Protein AF-A0A0N4UQD2-F1 (afdb_monomer_lite)

Secondary structure (DSSP, 8-state):
----------------SS-GGG-SEEETT-SS-EEE--HHHHHHHIIIIIEEEETTEEEE--SGGGS-TTS-TT-B-HHHHHHHHIIIIISHHHHHHHHHHH-

Sequence (103 aa):
MRRRCESSSHTSCKNEIFDDFAYPRHCDLCQPLFMISDPSDFARHLRRIHSTKEGGSFVCRYGPNGVCQTLPLEGVSDRDYAAHIRKCHTSSDFILVFILKYA

Structure (mmCIF, N/CA/C/O backbone):
data_AF-A0A0N4UQD2-F1
#
_entry.id   AF-A0A0N4UQD2-F1
#
loop_
_atom_site.group_PDB
_atom_site.id
_atom_site.type_symbol
_atom_site.label_atom_id
_atom_site.label_alt_id
_atom_site.label_comp_id
_atom_site.label_asym_id
_atom_site.label_entity_id
_atom_site.label_seq_id
_atom_site.pdbx_PDB_ins_code
_atom_site.Cartn_x
_atom_site.Cartn_y
_atom_site.Cartn_z
_atom_site.occupancy
_atom_site.B_iso_or_equiv
_atom_site.auth_seq_id
_atom_site.auth_comp_id
_atom_site.auth_asym_id
_atom_site.auth_atom_id
_atom_site.pdbx_PDB_model_num
ATOM 1 N N . MET A 1 1 ? -33.613 21.960 -29.207 1.00 47.69 1 MET A N 1
ATOM 2 C CA . MET A 1 1 ? -33.304 20.837 -28.292 1.00 47.69 1 MET A CA 1
ATOM 3 C C . MET A 1 1 ? -32.390 19.842 -28.990 1.00 47.69 1 MET A C 1
ATOM 5 O O . MET A 1 1 ? -32.908 19.053 -29.760 1.00 47.69 1 MET A O 1
ATOM 9 N N . ARG A 1 2 ? -31.076 19.847 -28.742 1.00 46.00 2 ARG A N 1
ATOM 10 C CA . ARG A 1 2 ? -30.240 18.632 -28.807 1.00 46.00 2 ARG A CA 1
ATOM 11 C C . ARG A 1 2 ? -29.101 18.809 -27.810 1.00 46.00 2 ARG A C 1
ATOM 13 O O . ARG A 1 2 ? -28.225 19.640 -28.005 1.00 46.00 2 ARG A O 1
ATOM 20 N N . ARG A 1 3 ? -29.184 18.070 -26.703 1.00 48.25 3 ARG A N 1
ATOM 21 C CA . ARG A 1 3 ? -28.071 17.871 -25.778 1.00 48.25 3 ARG A CA 1
ATOM 22 C C . ARG A 1 3 ? -27.076 16.961 -26.498 1.00 48.25 3 ARG A C 1
ATOM 24 O O . ARG A 1 3 ? -27.483 15.897 -26.960 1.00 48.25 3 ARG A O 1
ATOM 31 N N . ARG A 1 4 ? -25.802 17.334 -26.568 1.00 57.50 4 ARG A N 1
ATOM 32 C CA . ARG A 1 4 ? -24.725 16.356 -26.727 1.00 57.50 4 ARG A CA 1
ATOM 33 C C . ARG A 1 4 ? -23.879 16.431 -25.473 1.00 57.50 4 ARG A C 1
ATOM 35 O O . ARG A 1 4 ? -23.142 17.380 -25.249 1.00 57.50 4 ARG A O 1
ATOM 42 N N . CYS A 1 5 ? -24.129 15.458 -24.613 1.00 41.81 5 CYS A N 1
ATOM 43 C CA . CYS A 1 5 ? -23.262 15.103 -23.515 1.00 41.81 5 CYS A CA 1
ATOM 44 C C . CYS A 1 5 ? -22.206 14.189 -24.139 1.00 41.81 5 CYS A C 1
ATOM 46 O O . CYS A 1 5 ? -22.521 13.055 -24.478 1.00 41.81 5 CYS A O 1
ATOM 48 N N . GLU A 1 6 ? -21.004 14.699 -24.377 1.00 52.75 6 GLU A N 1
ATOM 49 C CA . GLU A 1 6 ? -19.820 13.850 -24.480 1.00 52.75 6 GLU A CA 1
ATOM 50 C C . GLU A 1 6 ? -18.877 14.337 -23.400 1.00 52.75 6 GLU A C 1
ATOM 52 O O . GLU A 1 6 ? -18.141 15.312 -23.526 1.00 52.75 6 GLU A O 1
ATOM 57 N N . SER A 1 7 ? -19.073 13.698 -22.255 1.00 50.84 7 SER A N 1
ATOM 58 C CA . SER A 1 7 ? -18.231 13.760 -21.089 1.00 50.84 7 SER A CA 1
ATOM 59 C C . SER A 1 7 ? -16.776 13.626 -21.511 1.00 50.84 7 SER A C 1
ATOM 61 O O . SER A 1 7 ? -16.366 12.619 -22.085 1.00 50.84 7 SER A O 1
ATOM 63 N N . SER A 1 8 ? -15.997 14.644 -21.171 1.00 46.94 8 SER A N 1
ATOM 64 C CA . SER A 1 8 ? -14.557 14.557 -21.037 1.00 46.94 8 SER A CA 1
ATOM 65 C C . SER A 1 8 ? -14.185 13.275 -20.298 1.00 46.94 8 SER A C 1
ATOM 67 O O . SER A 1 8 ? -14.472 13.109 -19.114 1.00 46.94 8 SER A O 1
ATOM 69 N N . SER A 1 9 ? -13.523 12.365 -20.991 1.00 52.19 9 SER A N 1
ATOM 70 C CA . SER A 1 9 ? -12.659 11.362 -20.379 1.00 52.19 9 SER A CA 1
ATOM 71 C C . SER A 1 9 ? -11.496 11.137 -21.329 1.00 52.19 9 SER A C 1
ATOM 73 O O . SER A 1 9 ? -11.353 10.114 -21.988 1.00 52.19 9 SER A O 1
ATOM 75 N N . HIS A 1 10 ? -10.657 12.172 -21.394 1.00 47.12 10 HIS A N 1
ATOM 76 C CA . HIS A 1 10 ? -9.217 11.998 -21.509 1.00 47.12 10 HIS A CA 1
ATOM 77 C C . HIS A 1 10 ? -8.751 11.077 -20.364 1.00 47.12 10 HIS A C 1
ATOM 79 O O . HIS A 1 10 ? -8.294 11.531 -19.321 1.00 47.12 10 HIS A O 1
ATOM 85 N N . THR A 1 11 ? -8.906 9.776 -20.544 1.00 43.50 11 THR A N 1
ATOM 86 C CA . THR A 1 11 ? -8.256 8.735 -19.746 1.00 43.50 11 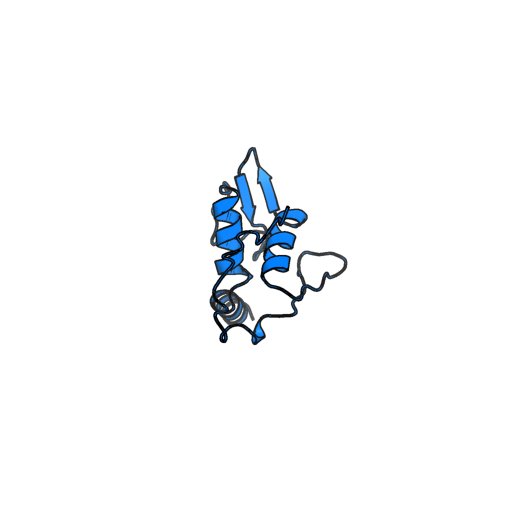THR A CA 1
ATOM 87 C C . THR A 1 11 ? -7.808 7.701 -20.759 1.00 43.50 11 THR A C 1
ATOM 89 O O . THR A 1 11 ? -8.537 6.800 -21.145 1.00 43.50 11 THR A O 1
ATOM 92 N N . SER A 1 12 ? -6.731 8.022 -21.459 1.00 50.09 12 SER A N 1
ATOM 93 C CA . SER A 1 12 ? -5.360 7.688 -21.071 1.00 50.09 12 SER A CA 1
ATOM 94 C C . SER A 1 12 ? -4.939 6.607 -22.043 1.00 50.09 12 SER A C 1
ATOM 96 O O . SER A 1 12 ? -5.429 5.484 -21.972 1.00 50.09 12 SER A O 1
ATOM 98 N N . CYS A 1 13 ? -4.110 7.025 -22.999 1.00 39.47 13 CYS A N 1
ATOM 99 C CA . CYS A 1 13 ? -3.100 6.213 -23.661 1.00 39.47 13 CYS A CA 1
ATOM 100 C C . CYS A 1 13 ? -3.063 4.776 -23.134 1.00 39.47 13 CYS A C 1
ATOM 102 O O . CYS A 1 13 ? -2.546 4.496 -22.051 1.00 39.47 13 CYS A O 1
ATOM 104 N N . LYS A 1 14 ? -3.640 3.878 -23.934 1.00 45.12 14 LYS A N 1
ATOM 105 C CA . LYS A 1 14 ? -3.294 2.467 -23.923 1.00 45.12 14 LYS A CA 1
ATOM 106 C C . LYS A 1 14 ? -1.808 2.407 -24.271 1.00 45.12 14 LYS A C 1
ATOM 108 O O . LYS A 1 14 ? -1.448 2.417 -25.441 1.00 45.12 14 LYS A O 1
ATOM 113 N N . ASN A 1 15 ? -0.945 2.442 -23.261 1.00 43.81 15 ASN A N 1
ATOM 114 C CA . ASN A 1 15 ? 0.372 1.851 -23.411 1.00 43.81 15 ASN A CA 1
ATOM 115 C C . ASN A 1 15 ? 0.118 0.350 -23.477 1.00 43.81 15 ASN A C 1
ATOM 117 O O . ASN A 1 15 ? -0.066 -0.321 -22.465 1.00 43.81 15 ASN A O 1
ATOM 121 N N . GLU A 1 16 ? -0.031 -0.119 -24.706 1.00 43.31 16 GLU A N 1
ATOM 122 C CA . GLU A 1 16 ? -0.015 -1.523 -25.048 1.00 43.31 16 GLU A CA 1
ATOM 123 C C . GLU A 1 16 ? 1.422 -2.028 -24.822 1.00 43.31 16 GLU A C 1
ATOM 125 O O . GLU A 1 16 ? 2.376 -1.423 -25.309 1.00 43.31 16 GLU A O 1
ATOM 130 N N . ILE A 1 17 ? 1.529 -3.167 -24.125 1.00 50.09 17 ILE A N 1
ATOM 131 C CA . ILE A 1 17 ? 2.702 -4.053 -23.999 1.00 50.09 17 ILE A CA 1
ATOM 132 C C . ILE A 1 17 ? 3.713 -3.670 -22.888 1.00 50.09 17 ILE A C 1
ATOM 134 O O . ILE A 1 17 ? 4.103 -2.518 -22.751 1.00 50.09 17 ILE A O 1
ATOM 138 N N . PHE A 1 18 ? 4.138 -4.694 -22.122 1.00 48.09 18 PHE A N 1
ATOM 139 C CA . PHE A 1 18 ? 5.101 -4.736 -20.994 1.00 48.09 18 PHE A CA 1
ATOM 140 C C . PHE A 1 18 ? 4.567 -4.628 -19.543 1.00 48.09 18 PHE A C 1
ATOM 142 O O . PHE A 1 18 ? 5.069 -3.803 -18.794 1.00 48.09 18 PHE A O 1
ATOM 149 N N . ASP A 1 19 ? 3.630 -5.487 -19.100 1.00 53.03 19 ASP A N 1
ATOM 150 C CA . ASP A 1 19 ? 3.588 -5.967 -17.683 1.00 53.03 19 ASP A CA 1
ATOM 151 C C . ASP A 1 19 ? 2.691 -7.224 -17.460 1.00 53.03 19 ASP A C 1
ATOM 153 O O . ASP A 1 19 ? 2.188 -7.462 -16.368 1.00 53.03 19 ASP A O 1
ATOM 157 N N . ASP A 1 20 ? 2.430 -8.043 -18.490 1.00 55.28 20 ASP A N 1
ATOM 158 C CA . ASP A 1 20 ? 1.383 -9.092 -18.441 1.00 55.28 20 ASP A CA 1
ATOM 159 C C . ASP A 1 20 ? 1.679 -10.258 -17.470 1.00 55.28 20 ASP A C 1
ATOM 161 O O . ASP A 1 20 ? 0.769 -10.853 -16.904 1.00 55.28 20 ASP A O 1
ATOM 165 N N . PHE A 1 21 ? 2.947 -10.549 -17.168 1.00 60.94 21 PHE A N 1
ATOM 166 C CA . PHE A 1 21 ? 3.301 -11.673 -16.284 1.00 60.94 21 PHE A CA 1
ATOM 167 C C . PHE A 1 21 ? 3.086 -11.388 -14.792 1.00 60.94 21 PHE A C 1
ATOM 169 O O . PHE A 1 21 ? 3.362 -12.245 -13.940 1.00 60.94 21 PHE A O 1
ATOM 176 N N . ALA A 1 22 ? 2.630 -10.182 -14.444 1.00 73.44 22 ALA A N 1
ATOM 177 C CA . ALA A 1 22 ? 2.418 -9.829 -13.059 1.00 73.44 22 ALA A CA 1
ATOM 178 C C . ALA A 1 22 ? 1.054 -10.220 -12.505 1.00 73.44 22 ALA A C 1
ATOM 180 O O . ALA A 1 22 ? 0.941 -10.240 -11.298 1.00 73.44 22 ALA A O 1
ATOM 181 N N . TYR A 1 23 ? 0.024 -10.525 -13.289 1.00 78.69 23 TYR A N 1
ATOM 182 C CA . TYR A 1 23 ? -1.317 -10.749 -12.735 1.00 78.69 23 TYR A CA 1
ATOM 183 C C . TYR A 1 23 ? -2.001 -11.954 -13.390 1.00 78.69 23 TYR A C 1
ATOM 185 O O . TYR A 1 23 ? -1.693 -12.274 -14.534 1.00 78.69 23 TYR A O 1
ATOM 193 N N . PRO A 1 24 ? -2.914 -12.654 -12.689 1.00 84.88 24 PRO A N 1
ATOM 194 C CA . PRO A 1 24 ? -3.418 -12.385 -11.337 1.00 84.88 24 PRO A CA 1
ATOM 195 C C . PRO A 1 24 ? -2.426 -12.742 -10.210 1.00 84.88 24 PRO A C 1
ATOM 197 O O . PRO A 1 24 ? -1.591 -13.634 -10.349 1.00 84.88 24 PRO A O 1
ATOM 200 N N . ARG A 1 25 ? -2.532 -12.051 -9.067 1.00 84.25 25 ARG A N 1
ATOM 201 C CA . ARG A 1 25 ? -1.754 -12.298 -7.831 1.00 84.25 25 ARG A CA 1
ATOM 202 C C . ARG A 1 25 ? -2.687 -12.440 -6.640 1.00 84.25 25 ARG A C 1
ATOM 204 O O . ARG A 1 25 ? -3.784 -11.894 -6.656 1.00 84.25 25 ARG A O 1
ATOM 211 N N . HIS A 1 26 ? -2.240 -13.090 -5.574 1.00 84.75 26 HIS A N 1
ATOM 212 C CA . HIS A 1 26 ? -2.916 -13.028 -4.278 1.00 84.75 26 HIS A CA 1
ATOM 213 C C . HIS A 1 26 ? -2.207 -12.042 -3.345 1.00 84.75 26 HIS A C 1
ATOM 215 O O . HIS A 1 26 ? -1.020 -11.778 -3.503 1.00 84.75 26 HIS A O 1
ATOM 221 N N . CYS A 1 27 ? -2.936 -11.479 -2.381 1.00 87.38 27 CYS A N 1
ATOM 222 C CA . CYS A 1 27 ? -2.314 -10.744 -1.283 1.00 87.38 27 CYS A CA 1
ATOM 223 C C . CY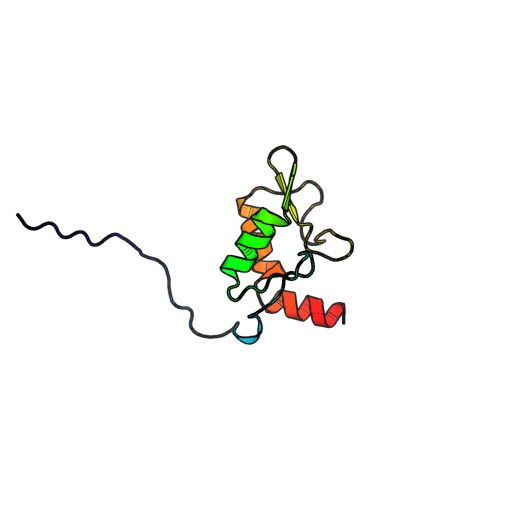S A 1 27 ? -1.868 -11.716 -0.183 1.00 87.38 27 CYS A C 1
ATOM 225 O O . CYS A 1 27 ? -2.705 -12.373 0.435 1.00 87.38 27 CYS A O 1
ATOM 227 N N . ASP A 1 28 ? -0.566 -11.753 0.099 1.00 84.75 28 ASP A N 1
ATOM 228 C CA . ASP A 1 28 ? 0.043 -12.639 1.107 1.00 84.75 28 ASP A CA 1
ATOM 229 C C . ASP A 1 28 ? -0.343 -12.280 2.552 1.00 84.75 28 ASP A C 1
ATOM 231 O O . ASP A 1 28 ? -0.209 -13.092 3.464 1.00 84.75 28 ASP A O 1
ATOM 235 N N . LEU A 1 29 ? -0.819 -11.050 2.773 1.00 86.81 29 LEU A N 1
ATOM 236 C CA . LEU A 1 29 ? -1.247 -10.563 4.086 1.00 86.81 29 LEU A CA 1
ATOM 237 C C . LEU A 1 29 ? -2.734 -10.830 4.371 1.00 86.81 29 LEU A C 1
ATOM 239 O O . LEU A 1 29 ? -3.174 -10.668 5.511 1.00 86.81 29 LEU A O 1
ATOM 243 N N . CYS A 1 30 ? -3.523 -11.203 3.360 1.00 88.56 30 CYS A N 1
ATOM 244 C CA . CYS A 1 30 ? -4.953 -11.448 3.516 1.00 88.56 30 CYS A CA 1
ATOM 245 C C . CYS A 1 30 ? -5.249 -12.867 4.000 1.00 88.56 30 CYS A C 1
ATOM 247 O O . CYS A 1 30 ? -4.725 -13.847 3.474 1.00 88.56 30 CYS A O 1
ATOM 249 N N . GLN A 1 31 ? -6.166 -12.972 4.962 1.00 87.81 31 GLN A N 1
ATOM 250 C CA . GLN A 1 31 ? -6.717 -14.236 5.444 1.00 87.81 31 GLN A CA 1
ATOM 251 C C . GLN A 1 31 ? -8.252 -14.115 5.474 1.00 87.81 31 GLN A C 1
ATOM 253 O O . GLN A 1 31 ? -8.771 -13.355 6.295 1.00 87.81 31 GLN A O 1
ATOM 258 N N . PRO A 1 32 ? -8.997 -14.817 4.596 1.00 87.19 32 PRO A N 1
ATOM 259 C CA . PRO A 1 32 ? -8.537 -15.760 3.566 1.00 87.19 32 PRO A CA 1
ATOM 260 C C . PRO A 1 32 ? -7.786 -15.086 2.402 1.00 87.19 32 PRO A C 1
ATOM 262 O O . PRO A 1 32 ? -7.905 -13.879 2.195 1.00 87.19 32 PRO A O 1
ATOM 265 N N . LEU A 1 33 ? -7.033 -15.884 1.632 1.00 85.75 33 LEU A N 1
ATOM 266 C CA . LEU A 1 33 ? -6.288 -15.419 0.456 1.00 85.75 33 LEU A CA 1
ATOM 267 C C . LEU A 1 33 ? -7.219 -14.705 -0.532 1.00 85.75 33 LEU A C 1
ATOM 269 O O . LEU A 1 33 ? -8.209 -15.274 -0.994 1.00 85.75 33 LEU A O 1
ATOM 273 N N . PHE A 1 34 ? -6.878 -13.464 -0.874 1.00 88.25 34 PHE A N 1
ATOM 274 C CA . PHE A 1 34 ? -7.655 -12.632 -1.789 1.00 88.25 34 PHE A CA 1
ATOM 275 C C . PHE A 1 34 ? -6.919 -12.498 -3.125 1.00 88.25 34 PHE A C 1
ATOM 277 O O . PHE A 1 34 ? -5.812 -11.958 -3.164 1.00 88.25 34 PHE A O 1
ATOM 284 N N . MET A 1 35 ? -7.517 -13.017 -4.205 1.00 88.19 35 MET A N 1
ATOM 285 C CA . MET A 1 35 ? -6.958 -12.954 -5.560 1.00 88.19 35 MET A CA 1
ATOM 286 C C . MET A 1 35 ? -7.374 -11.675 -6.276 1.00 88.19 35 MET A C 1
ATOM 288 O O . MET A 1 35 ? -8.545 -11.304 -6.300 1.00 88.19 35 MET A O 1
ATOM 292 N N . ILE A 1 36 ? -6.394 -11.029 -6.891 1.00 89.25 36 ILE A N 1
ATOM 293 C CA . ILE A 1 36 ? -6.495 -9.722 -7.516 1.00 89.25 36 ILE A CA 1
ATOM 294 C C . ILE A 1 36 ? -5.994 -9.848 -8.952 1.00 89.25 36 ILE A C 1
ATOM 296 O O . ILE A 1 36 ? -4.889 -10.335 -9.193 1.00 89.25 36 ILE A O 1
ATOM 300 N N . SER A 1 37 ? -6.818 -9.412 -9.904 1.00 86.12 37 SER A N 1
ATOM 301 C CA . SER A 1 37 ? -6.535 -9.538 -11.343 1.00 86.12 37 SER A CA 1
ATOM 302 C C . SER A 1 37 ? -5.888 -8.292 -11.941 1.00 86.12 37 SER A C 1
ATOM 304 O O . SER A 1 37 ? -5.289 -8.372 -13.004 1.00 86.12 37 SER A O 1
ATOM 306 N N . ASP A 1 38 ? -5.978 -7.154 -11.249 1.00 85.06 38 ASP A N 1
ATOM 307 C CA . ASP A 1 38 ? -5.522 -5.868 -11.762 1.00 85.06 38 ASP A CA 1
ATOM 308 C C . ASP A 1 38 ? -4.520 -5.204 -10.811 1.00 85.06 38 ASP A C 1
ATOM 310 O O . ASP A 1 38 ? -4.781 -5.111 -9.604 1.00 85.06 38 ASP A O 1
ATOM 314 N N . PRO A 1 39 ? -3.445 -4.586 -11.332 1.00 83.88 39 PRO A N 1
ATOM 315 C CA . PRO A 1 39 ? -2.527 -3.792 -10.516 1.00 83.88 39 PRO A CA 1
ATOM 316 C C . PRO A 1 39 ? -3.220 -2.628 -9.808 1.00 83.88 39 PRO A C 1
ATOM 318 O O . PRO A 1 39 ? -2.910 -2.295 -8.663 1.00 83.88 39 PRO A O 1
ATOM 321 N N . SER A 1 40 ? -4.214 -2.021 -10.459 1.00 85.81 40 SER A N 1
ATOM 322 C CA . SER A 1 40 ? -4.979 -0.926 -9.859 1.00 85.81 40 SER A CA 1
ATOM 323 C C . SER A 1 40 ? -5.837 -1.392 -8.682 1.00 85.81 40 SER A C 1
ATOM 325 O O . SER A 1 40 ? -5.970 -0.665 -7.693 1.00 85.81 40 SER A O 1
ATOM 327 N N . ASP A 1 41 ? -6.402 -2.599 -8.765 1.00 89.56 41 ASP A N 1
ATOM 328 C CA . ASP A 1 41 ? -7.137 -3.185 -7.648 1.00 89.56 41 ASP A CA 1
ATOM 329 C C . ASP A 1 41 ? -6.184 -3.568 -6.513 1.00 89.56 41 ASP A C 1
ATOM 331 O O . ASP A 1 41 ? -6.475 -3.271 -5.358 1.00 89.56 41 ASP A O 1
ATOM 335 N N . PHE A 1 42 ? -4.989 -4.069 -6.839 1.00 88.19 42 PHE A N 1
ATOM 336 C CA . PHE A 1 42 ? -3.961 -4.390 -5.849 1.00 88.19 42 PHE A CA 1
ATOM 337 C C . PHE A 1 42 ? -3.529 -3.163 -5.051 1.00 88.19 42 PHE A C 1
ATOM 339 O O . PHE A 1 42 ? -3.500 -3.181 -3.818 1.00 88.19 42 PHE A O 1
ATOM 346 N N . ALA A 1 43 ? -3.291 -2.048 -5.743 1.00 88.31 43 ALA A N 1
ATOM 347 C CA . ALA A 1 43 ? -2.956 -0.795 -5.088 1.00 88.31 43 ALA A CA 1
ATOM 348 C C . ALA A 1 43 ? -4.071 -0.294 -4.160 1.00 88.31 43 ALA A C 1
ATOM 350 O O . ALA A 1 43 ? -3.812 0.163 -3.043 1.00 88.31 43 ALA A O 1
ATOM 351 N N . ARG A 1 44 ? -5.326 -0.394 -4.609 1.00 90.06 44 ARG A N 1
ATOM 352 C CA . ARG A 1 44 ? -6.501 -0.030 -3.810 1.00 90.06 44 ARG A CA 1
ATOM 353 C C . ARG A 1 44 ? -6.679 -0.953 -2.607 1.00 90.06 44 ARG A C 1
ATOM 355 O O . ARG A 1 44 ? -7.042 -0.472 -1.53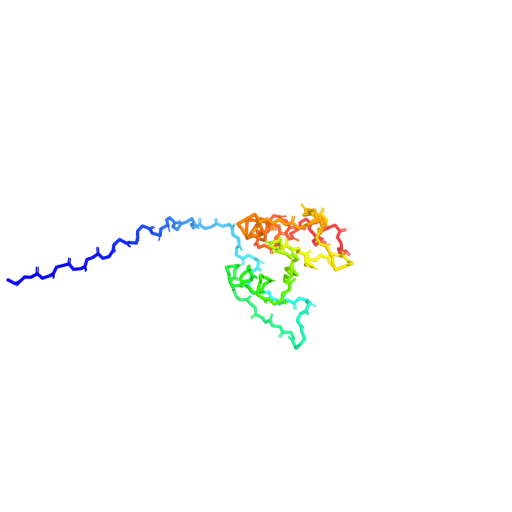5 1.00 90.06 44 ARG A O 1
ATOM 362 N N . HIS A 1 45 ? -6.435 -2.242 -2.787 1.00 92.12 45 HIS A N 1
ATOM 363 C CA . HIS A 1 45 ? -6.542 -3.261 -1.759 1.00 92.12 45 HIS A CA 1
ATOM 364 C C . HIS A 1 45 ? -5.536 -3.008 -0.634 1.00 92.12 45 HIS A C 1
ATOM 366 O O . HIS A 1 45 ? -5.949 -2.804 0.507 1.00 92.12 45 HIS A O 1
ATOM 372 N N . LEU A 1 46 ? -4.241 -2.896 -0.955 1.00 90.50 46 LEU A N 1
ATOM 373 C CA . LEU A 1 46 ? -3.209 -2.602 0.044 1.00 90.50 46 LEU A CA 1
ATOM 374 C C . LEU A 1 46 ? -3.510 -1.304 0.796 1.00 90.50 46 LEU A C 1
ATOM 376 O O . LEU A 1 46 ? -3.438 -1.272 2.020 1.00 90.50 46 LEU A O 1
ATOM 380 N N . ARG A 1 47 ? -3.954 -0.265 0.081 1.00 89.62 47 ARG A N 1
ATOM 381 C CA . ARG A 1 47 ? -4.343 1.017 0.681 1.00 89.62 47 ARG A CA 1
ATOM 382 C C . ARG A 1 47 ? -5.534 0.929 1.633 1.00 89.62 47 ARG A C 1
ATOM 384 O O . ARG A 1 47 ? -5.619 1.723 2.556 1.00 89.62 47 ARG A O 1
ATOM 391 N N . ARG A 1 48 ? -6.507 0.052 1.390 1.00 90.19 48 ARG A N 1
ATOM 392 C CA . ARG A 1 48 ? -7.716 -0.024 2.231 1.00 90.19 48 ARG A CA 1
ATOM 393 C C . ARG A 1 48 ? -7.595 -1.038 3.357 1.00 90.19 48 ARG A C 1
ATOM 395 O O . ARG A 1 48 ? -8.208 -0.835 4.396 1.00 90.19 48 ARG A O 1
ATOM 402 N N . ILE A 1 49 ? -6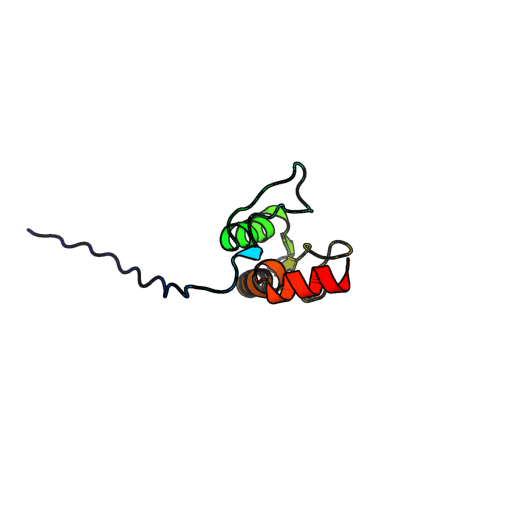.844 -2.111 3.131 1.00 91.69 49 ILE A N 1
ATOM 403 C CA . ILE A 1 49 ? -6.811 -3.280 4.012 1.00 91.69 49 ILE A CA 1
ATOM 404 C C . ILE A 1 49 ? -5.502 -3.351 4.803 1.00 91.69 49 ILE A C 1
ATOM 406 O O . ILE A 1 49 ? -5.526 -3.649 5.992 1.00 91.69 49 ILE A O 1
ATOM 410 N N . HIS A 1 50 ? -4.365 -3.037 4.173 1.00 90.88 50 HIS A N 1
ATOM 411 C CA . HIS A 1 50 ? -3.027 -3.249 4.746 1.00 90.88 50 HIS A CA 1
ATOM 412 C C . HIS A 1 50 ? -2.224 -1.964 4.981 1.00 90.88 50 HIS A C 1
ATOM 414 O O . HIS A 1 50 ? -1.051 -2.019 5.353 1.00 90.88 50 HIS A O 1
ATOM 420 N N . SER A 1 51 ? -2.831 -0.794 4.791 1.00 88.69 51 SER A N 1
ATOM 421 C CA . SER A 1 51 ? -2.215 0.469 5.181 1.00 88.69 51 SER A CA 1
ATOM 422 C C . SER A 1 51 ? -2.507 0.759 6.647 1.00 88.69 51 SER A C 1
ATOM 424 O O . SER A 1 51 ? -3.651 0.629 7.087 1.00 88.69 51 SER A O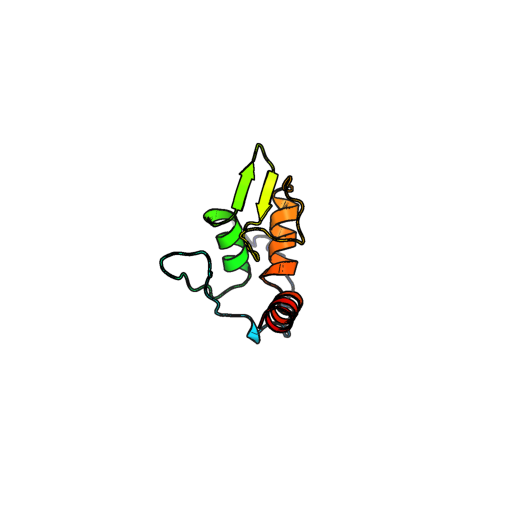 1
ATOM 426 N N . THR A 1 52 ? -1.502 1.215 7.384 1.00 90.00 52 THR A N 1
ATOM 427 C CA . THR A 1 52 ? -1.708 1.800 8.713 1.00 90.00 52 THR A CA 1
ATOM 428 C C . THR A 1 52 ? -1.743 3.315 8.567 1.00 90.00 52 THR A C 1
ATOM 430 O O . THR A 1 52 ? -0.837 3.887 7.959 1.00 90.00 52 THR A O 1
ATOM 433 N N . LYS A 1 53 ? -2.792 3.962 9.087 1.00 89.44 53 LYS A N 1
ATOM 434 C CA . LYS A 1 53 ? -2.927 5.420 9.066 1.00 89.44 53 LYS A CA 1
ATOM 435 C C . LYS A 1 53 ? -2.619 5.994 10.447 1.00 89.44 53 LYS A C 1
ATOM 437 O O . LYS A 1 53 ? -3.425 5.836 11.356 1.00 89.44 53 LYS A O 1
ATOM 442 N N . GLU A 1 54 ? -1.525 6.739 10.556 1.00 88.25 54 GLU A N 1
ATOM 443 C CA . GLU A 1 54 ? -1.071 7.382 11.794 1.00 88.25 54 GLU A CA 1
ATOM 444 C C . GLU A 1 54 ? -1.221 8.906 11.665 1.00 88.25 54 GLU A C 1
ATOM 446 O O . GLU A 1 54 ? -0.480 9.544 10.917 1.00 88.25 54 GLU A O 1
ATOM 451 N N . GLY A 1 55 ? -2.231 9.498 12.320 1.00 86.25 55 GLY A N 1
ATOM 452 C CA . GLY A 1 55 ? -2.516 10.951 12.346 1.00 86.25 55 GLY A CA 1
ATOM 453 C C . GLY A 1 55 ? -2.951 11.598 11.013 1.00 86.25 55 GLY A C 1
ATOM 454 O O . GLY A 1 55 ? -3.766 12.515 10.995 1.00 86.25 55 GLY A O 1
ATOM 455 N N . GLY A 1 56 ? -2.467 11.084 9.884 1.00 86.44 56 GLY A N 1
ATOM 456 C CA . GLY A 1 56 ? -2.622 11.620 8.530 1.00 86.44 56 GLY A CA 1
ATOM 457 C C . GLY A 1 56 ? -1.676 10.960 7.519 1.00 86.44 56 GLY A C 1
ATOM 458 O O . GLY A 1 56 ? -1.954 10.994 6.320 1.00 86.44 56 GLY A O 1
ATOM 459 N N . SER A 1 57 ? -0.619 10.311 8.005 1.00 90.81 57 SER A N 1
ATOM 460 C CA . SER A 1 57 ? 0.356 9.576 7.207 1.00 90.81 57 SER A CA 1
ATOM 461 C C . SER A 1 57 ? -0.062 8.121 7.011 1.00 90.81 57 SER A C 1
ATOM 463 O O . SER A 1 57 ? -0.653 7.505 7.896 1.00 90.81 57 SER A O 1
ATOM 465 N N . PHE A 1 58 ? 0.266 7.563 5.851 1.00 91.31 58 PHE A N 1
ATOM 466 C CA . PHE A 1 58 ? 0.067 6.163 5.501 1.00 91.31 58 PHE A CA 1
ATOM 467 C C . PHE A 1 58 ? 1.400 5.421 5.539 1.00 91.31 58 PHE A C 1
ATOM 469 O O . PHE A 1 58 ? 2.366 5.819 4.886 1.00 91.31 58 PHE A O 1
ATOM 476 N N . VAL A 1 59 ? 1.429 4.314 6.274 1.00 90.62 59 VAL A N 1
ATOM 477 C CA . VAL A 1 59 ? 2.583 3.420 6.392 1.00 90.62 59 VAL A CA 1
ATOM 478 C C . VAL A 1 59 ? 2.313 2.150 5.592 1.00 90.62 59 VAL A C 1
ATOM 480 O O . VAL A 1 59 ? 1.244 1.539 5.702 1.00 90.62 59 VAL A O 1
ATOM 483 N N . CYS A 1 60 ? 3.286 1.737 4.778 1.00 90.50 60 CYS A N 1
ATOM 484 C CA . CYS A 1 60 ? 3.203 0.492 4.023 1.00 90.50 60 CYS A CA 1
ATOM 485 C C . CYS A 1 60 ? 3.711 -0.678 4.862 1.00 90.50 60 CYS A C 1
ATOM 487 O O . CYS A 1 60 ? 4.906 -0.802 5.131 1.00 90.50 60 CYS A O 1
ATOM 489 N N . ARG A 1 61 ? 2.782 -1.554 5.253 1.00 86.94 61 ARG A N 1
ATOM 490 C CA . ARG A 1 61 ? 3.071 -2.826 5.927 1.00 86.94 61 ARG A CA 1
ATOM 491 C C . ARG A 1 61 ? 3.345 -3.972 4.951 1.00 86.94 61 ARG A C 1
ATOM 493 O O . ARG A 1 61 ? 3.684 -5.070 5.378 1.00 86.94 61 ARG A O 1
ATOM 500 N N . TYR A 1 62 ? 3.190 -3.722 3.651 1.00 86.75 62 TYR A N 1
ATOM 501 C CA . TYR A 1 62 ? 3.415 -4.717 2.614 1.00 86.75 62 TYR A CA 1
ATOM 502 C C . TYR A 1 62 ? 4.917 -4.818 2.325 1.00 86.75 62 TYR A C 1
ATOM 504 O O . TYR A 1 62 ? 5.481 -4.053 1.548 1.00 86.75 62 TYR A O 1
ATOM 512 N N . GLY A 1 63 ? 5.584 -5.717 3.044 1.00 82.62 63 GLY A N 1
ATOM 513 C CA . GLY A 1 63 ? 7.020 -5.940 2.944 1.00 82.62 63 GLY A CA 1
ATOM 514 C C . GLY A 1 63 ? 7.523 -6.976 3.955 1.00 82.62 63 GLY A C 1
ATOM 515 O O . GLY A 1 63 ? 6.764 -7.429 4.818 1.00 82.62 63 GLY A O 1
ATOM 516 N N . PRO A 1 64 ? 8.805 -7.360 3.866 1.00 76.81 64 PRO A N 1
ATOM 517 C CA . PRO A 1 64 ? 9.429 -8.310 4.774 1.00 76.81 64 PRO A CA 1
ATOM 518 C C . PRO A 1 64 ? 9.408 -7.747 6.195 1.00 76.81 64 PRO A C 1
ATOM 520 O O . PRO A 1 64 ? 9.616 -6.554 6.406 1.00 76.81 64 PRO A O 1
ATOM 523 N N . ASN A 1 65 ? 9.151 -8.602 7.185 1.00 83.75 65 ASN A N 1
ATOM 524 C CA . ASN A 1 65 ? 8.969 -8.202 8.589 1.00 83.75 65 ASN A CA 1
ATOM 525 C C . ASN A 1 65 ? 7.780 -7.244 8.828 1.00 83.75 65 ASN A C 1
ATOM 527 O O . ASN A 1 65 ? 7.739 -6.542 9.837 1.00 83.75 65 ASN A O 1
ATOM 531 N N . GLY A 1 66 ? 6.808 -7.199 7.908 1.00 83.38 66 GLY A N 1
ATOM 532 C CA . GLY A 1 66 ? 5.608 -6.372 8.044 1.00 83.38 66 GLY A CA 1
ATOM 533 C C . GLY A 1 66 ? 5.862 -4.880 7.834 1.00 83.38 66 GLY A C 1
ATOM 534 O O . GLY A 1 66 ? 5.110 -4.050 8.350 1.00 83.38 66 GLY A O 1
ATOM 535 N N . VAL A 1 67 ? 6.930 -4.512 7.119 1.00 84.19 67 VAL A N 1
ATOM 536 C CA . VAL A 1 67 ? 7.185 -3.124 6.733 1.00 84.19 67 VAL A CA 1
ATOM 537 C C . VAL A 1 67 ? 7.924 -3.025 5.407 1.00 84.19 67 VAL A C 1
ATOM 539 O O . VAL A 1 67 ? 8.864 -3.767 5.129 1.00 84.19 67 VAL A O 1
ATOM 542 N N . CYS A 1 68 ? 7.494 -2.093 4.563 1.00 86.62 68 CYS A N 1
ATOM 543 C CA . CYS A 1 68 ? 8.174 -1.830 3.309 1.00 86.62 68 CYS A CA 1
ATOM 544 C C . CYS A 1 68 ? 9.408 -0.950 3.543 1.00 86.62 68 CYS A C 1
ATOM 546 O O . CYS A 1 68 ? 9.282 0.206 3.935 1.00 86.62 68 CYS A O 1
ATOM 548 N N . GLN A 1 69 ? 10.600 -1.478 3.258 1.00 83.38 69 GLN A N 1
ATOM 549 C CA . GLN A 1 69 ? 11.876 -0.780 3.473 1.00 83.38 69 GLN A CA 1
ATOM 550 C C . GLN A 1 69 ? 12.104 0.413 2.528 1.00 83.38 69 GLN A C 1
ATOM 552 O O . GLN A 1 69 ? 13.023 1.198 2.743 1.00 83.38 69 GLN A O 1
ATOM 557 N N . THR A 1 70 ? 11.303 0.556 1.468 1.00 83.06 70 THR A N 1
ATOM 558 C CA . THR A 1 70 ? 11.420 1.683 0.529 1.00 83.06 70 THR A CA 1
ATOM 559 C C . THR A 1 70 ? 10.656 2.925 0.981 1.00 83.06 70 THR A C 1
ATOM 561 O O . THR A 1 70 ? 10.831 3.987 0.391 1.00 83.06 70 THR A O 1
ATOM 564 N N . LEU A 1 71 ? 9.762 2.793 1.965 1.00 82.19 71 LEU A N 1
ATOM 565 C CA . LEU A 1 71 ? 9.031 3.910 2.558 1.00 82.19 71 LEU A CA 1
ATOM 566 C C . LEU A 1 71 ? 9.529 4.164 3.987 1.00 82.19 71 LEU A C 1
ATOM 568 O O . LEU A 1 71 ? 9.866 3.214 4.694 1.00 82.19 71 LEU A O 1
ATOM 572 N N . PRO A 1 72 ? 9.547 5.427 4.444 1.00 82.19 72 PRO A N 1
ATOM 573 C CA . PRO A 1 72 ? 9.894 5.747 5.821 1.00 82.19 72 PRO A CA 1
ATOM 574 C C . PRO A 1 72 ? 8.860 5.184 6.806 1.00 82.19 72 PRO A C 1
ATOM 576 O O . PRO A 1 72 ? 7.659 5.147 6.523 1.00 82.19 72 PRO A O 1
ATOM 579 N N . LEU A 1 73 ? 9.333 4.802 7.998 1.00 81.00 73 LEU A N 1
ATOM 580 C CA . LEU A 1 73 ? 8.490 4.307 9.097 1.00 81.00 73 LEU A CA 1
ATOM 581 C C . LEU A 1 73 ? 7.497 5.358 9.606 1.00 81.00 73 LEU A C 1
ATOM 583 O O . LEU A 1 73 ? 6.413 5.002 10.056 1.00 81.00 73 LEU A O 1
ATOM 587 N N . GLU A 1 74 ? 7.853 6.640 9.496 1.00 83.19 74 GLU A N 1
ATOM 588 C CA . GLU A 1 74 ? 7.005 7.783 9.869 1.00 83.19 74 GLU A CA 1
ATOM 589 C C . GLU A 1 74 ? 5.740 7.902 8.998 1.00 83.19 74 GLU A C 1
ATOM 591 O O . GLU A 1 74 ? 4.800 8.622 9.337 1.00 83.19 74 GLU A O 1
ATOM 596 N N . GLY A 1 75 ? 5.687 7.163 7.886 1.00 87.94 75 GLY A N 1
ATOM 597 C CA . GLY A 1 75 ? 4.597 7.211 6.926 1.00 87.94 75 GLY A CA 1
ATOM 598 C C . GLY A 1 75 ? 4.683 8.418 5.998 1.00 87.94 75 GLY A C 1
ATOM 599 O O . GLY A 1 75 ? 5.491 9.329 6.163 1.00 87.94 75 GLY A O 1
ATOM 600 N N . VAL A 1 76 ? 3.849 8.395 4.964 1.00 91.19 76 VAL A N 1
ATOM 601 C CA . VAL A 1 76 ? 3.837 9.411 3.905 1.00 91.19 76 VAL A CA 1
ATOM 602 C C . VAL A 1 76 ? 2.421 9.867 3.587 1.00 91.19 76 VAL A C 1
ATOM 604 O O . VAL A 1 76 ? 1.443 9.239 3.988 1.00 91.19 76 VAL A O 1
ATOM 607 N N . SER A 1 77 ? 2.292 10.949 2.826 1.00 91.94 77 SER A N 1
ATOM 608 C CA . SER A 1 77 ? 0.994 11.402 2.332 1.00 91.94 77 SER A CA 1
ATOM 609 C C . SER A 1 77 ? 0.302 10.321 1.499 1.00 91.94 77 SER A C 1
ATOM 611 O O . SER A 1 77 ? 0.938 9.516 0.822 1.00 91.94 77 SER A O 1
ATOM 613 N N . ASP A 1 78 ? -1.026 10.366 1.462 1.00 89.75 78 ASP A N 1
ATOM 614 C CA . ASP A 1 78 ? -1.857 9.444 0.679 1.00 89.75 78 ASP A CA 1
ATOM 615 C C . ASP A 1 78 ? -1.429 9.322 -0.799 1.00 89.75 78 ASP A C 1
ATOM 617 O O . ASP A 1 78 ? -1.391 8.229 -1.372 1.00 89.75 78 ASP A O 1
ATOM 621 N N . ARG A 1 79 ? -1.062 10.454 -1.415 1.00 89.94 79 ARG A N 1
ATOM 622 C CA . ARG A 1 79 ? -0.592 10.512 -2.805 1.00 89.94 79 ARG A CA 1
ATOM 623 C C . ARG A 1 79 ? 0.731 9.767 -2.985 1.00 89.94 79 ARG A C 1
ATOM 625 O O . ARG A 1 79 ? 0.864 9.002 -3.941 1.00 89.94 79 ARG A O 1
ATOM 632 N N . ASP A 1 80 ? 1.683 9.992 -2.086 1.00 90.75 80 ASP A N 1
ATOM 633 C CA . ASP A 1 80 ? 2.995 9.344 -2.100 1.00 90.75 80 ASP A CA 1
ATOM 634 C C . ASP A 1 80 ? 2.869 7.849 -1.827 1.00 90.75 80 ASP A C 1
ATOM 636 O O . ASP A 1 80 ? 3.462 7.047 -2.544 1.00 90.75 80 ASP A O 1
ATOM 640 N N . TYR A 1 81 ? 2.003 7.461 -0.888 1.00 90.50 81 TYR A N 1
ATOM 641 C CA . TYR A 1 81 ? 1.675 6.062 -0.633 1.00 90.50 81 TYR A CA 1
ATOM 642 C C . TYR A 1 81 ? 1.145 5.377 -1.901 1.00 90.50 81 TYR A C 1
ATOM 644 O O . TYR A 1 81 ? 1.674 4.354 -2.332 1.00 90.50 81 TYR A O 1
ATOM 652 N N . ALA A 1 82 ? 0.150 5.966 -2.572 1.00 88.62 82 ALA A N 1
ATOM 653 C CA . ALA A 1 82 ? -0.410 5.405 -3.802 1.00 88.62 82 ALA A CA 1
ATOM 654 C C . ALA A 1 82 ? 0.596 5.366 -4.971 1.00 88.62 82 ALA A C 1
ATOM 656 O O . ALA A 1 82 ? 0.511 4.497 -5.843 1.00 88.62 82 ALA A O 1
ATOM 657 N N . ALA A 1 83 ? 1.534 6.314 -5.038 1.00 88.25 83 ALA A N 1
ATOM 658 C CA . ALA A 1 83 ? 2.619 6.290 -6.016 1.00 88.25 83 ALA A CA 1
ATOM 659 C C . ALA A 1 83 ? 3.645 5.192 -5.701 1.00 88.25 83 ALA A C 1
ATOM 661 O O . ALA A 1 83 ? 4.064 4.479 -6.611 1.00 88.25 83 ALA A O 1
ATOM 662 N N . HIS A 1 84 ? 3.999 5.025 -4.426 1.00 89.56 84 HIS A N 1
ATOM 663 C CA . HIS A 1 84 ? 4.884 3.969 -3.952 1.00 89.56 84 HIS A CA 1
ATOM 664 C C . HIS A 1 84 ? 4.317 2.584 -4.269 1.00 89.56 84 HIS A C 1
ATOM 666 O O . HIS A 1 84 ? 5.006 1.793 -4.899 1.00 89.56 84 HIS A O 1
ATOM 672 N N . ILE A 1 85 ? 3.057 2.307 -3.919 1.00 88.25 85 ILE A N 1
ATOM 673 C CA . ILE A 1 85 ? 2.449 0.992 -4.164 1.00 88.25 85 ILE A CA 1
ATOM 674 C C . ILE A 1 85 ? 2.487 0.658 -5.656 1.00 88.25 85 ILE A C 1
ATOM 676 O O . ILE A 1 85 ? 2.870 -0.447 -6.036 1.00 88.25 85 ILE A O 1
ATOM 680 N N . ARG A 1 86 ? 2.179 1.644 -6.510 1.00 84.69 86 ARG A N 1
ATOM 681 C CA . ARG A 1 86 ? 2.219 1.445 -7.957 1.00 84.69 86 ARG A CA 1
ATOM 682 C C . ARG A 1 86 ? 3.616 1.090 -8.470 1.00 84.69 86 ARG A C 1
ATOM 684 O O . ARG A 1 86 ? 3.749 0.200 -9.296 1.00 84.69 86 ARG A O 1
ATOM 691 N N . LYS A 1 87 ? 4.652 1.751 -7.958 1.00 83.25 87 LYS A N 1
ATOM 692 C CA . LYS A 1 87 ? 6.037 1.554 -8.411 1.00 83.25 87 LYS A CA 1
ATOM 693 C C . LYS A 1 87 ? 6.728 0.340 -7.786 1.00 83.25 87 LYS A C 1
ATOM 695 O O . LYS A 1 87 ? 7.503 -0.321 -8.460 1.00 83.25 87 LYS A O 1
ATOM 700 N N . CYS A 1 88 ? 6.475 0.065 -6.510 1.00 83.56 88 CYS A N 1
ATOM 701 C CA . CYS A 1 88 ? 7.190 -0.956 -5.741 1.00 83.56 88 CYS A CA 1
ATOM 702 C C . CYS A 1 88 ? 6.441 -2.286 -5.654 1.00 83.56 88 CYS A C 1
ATOM 704 O O . CYS A 1 88 ? 7.068 -3.322 -5.477 1.00 83.56 88 CYS A O 1
ATOM 706 N N . HIS A 1 89 ? 5.112 -2.279 -5.737 1.00 84.88 89 HIS A N 1
ATOM 707 C CA . HIS A 1 89 ? 4.322 -3.486 -5.494 1.00 84.88 89 HIS A CA 1
ATOM 708 C C . HIS A 1 89 ? 3.417 -3.882 -6.659 1.00 84.88 89 HIS A C 1
ATOM 710 O O . HIS A 1 89 ? 2.988 -5.029 -6.694 1.00 84.88 89 HIS A O 1
ATOM 716 N N . THR A 1 90 ? 3.138 -2.982 -7.611 1.00 81.38 90 THR A N 1
ATOM 717 C CA . THR A 1 90 ? 2.371 -3.332 -8.822 1.00 81.38 90 THR A CA 1
ATOM 718 C C . THR A 1 90 ? 3.200 -3.393 -10.098 1.00 81.38 90 THR A C 1
ATOM 720 O O . THR A 1 90 ? 2.797 -4.087 -11.019 1.00 81.38 90 THR A O 1
ATOM 723 N N . SER A 1 91 ? 4.322 -2.671 -10.189 1.00 72.12 91 SER A N 1
ATOM 724 C CA . SER A 1 91 ? 5.207 -2.745 -11.359 1.00 72.12 91 SER A CA 1
ATOM 725 C C . SER A 1 91 ? 6.051 -4.018 -11.317 1.00 72.12 91 SER A C 1
ATOM 727 O O . SER A 1 91 ? 6.716 -4.274 -10.308 1.00 72.12 91 SER A O 1
ATOM 729 N N . SER A 1 92 ? 6.078 -4.779 -12.419 1.00 60.97 92 SER A N 1
ATOM 730 C CA . SER A 1 92 ? 6.854 -6.022 -12.526 1.00 60.97 92 SER A CA 1
ATOM 731 C C . SER A 1 92 ? 8.330 -5.847 -12.189 1.00 60.97 92 SER A C 1
ATOM 733 O O . SER A 1 92 ? 8.907 -6.743 -11.581 1.00 60.97 92 SER A O 1
ATOM 735 N N . ASP A 1 93 ? 8.932 -4.703 -12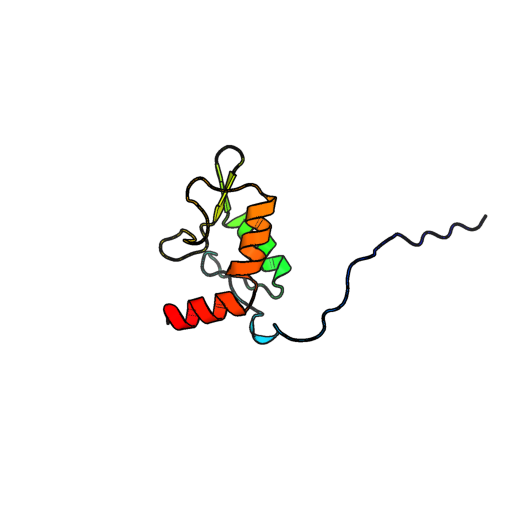.533 1.00 60.09 93 ASP A N 1
ATOM 736 C CA . ASP A 1 93 ? 10.358 -4.431 -12.296 1.00 60.09 93 ASP A CA 1
ATOM 737 C C . ASP A 1 93 ? 10.744 -4.655 -10.826 1.00 60.09 93 ASP A C 1
ATOM 739 O O . ASP A 1 93 ? 11.669 -5.406 -10.515 1.00 60.09 93 ASP A O 1
ATOM 743 N N . PHE A 1 94 ? 9.954 -4.111 -9.898 1.00 58.38 94 PHE A N 1
ATOM 744 C CA . PHE A 1 94 ? 10.243 -4.261 -8.478 1.00 58.38 94 PHE A CA 1
ATOM 745 C C . PHE A 1 94 ? 9.821 -5.631 -7.940 1.00 58.38 94 PHE A C 1
ATOM 747 O O . PHE A 1 94 ? 10.519 -6.178 -7.090 1.00 58.38 94 PHE A O 1
ATOM 754 N N . ILE A 1 95 ? 8.730 -6.218 -8.452 1.00 59.78 95 ILE A N 1
ATOM 755 C CA . ILE A 1 95 ? 8.281 -7.553 -8.027 1.00 59.78 95 ILE A CA 1
ATOM 756 C C . ILE A 1 95 ? 9.319 -8.617 -8.406 1.00 59.78 95 ILE A C 1
ATOM 758 O O . ILE A 1 95 ? 9.634 -9.475 -7.586 1.00 59.78 95 ILE A O 1
ATOM 762 N N . LEU A 1 96 ? 9.895 -8.543 -9.609 1.00 57.56 96 LEU A N 1
ATOM 763 C CA . LEU A 1 96 ? 10.945 -9.462 -10.045 1.00 57.56 96 LEU A CA 1
ATOM 764 C C . LEU A 1 96 ? 12.225 -9.278 -9.234 1.00 57.56 96 LEU A C 1
ATOM 766 O O . LEU A 1 96 ? 12.805 -10.271 -8.812 1.00 57.56 96 LEU A O 1
ATOM 770 N N . VAL A 1 97 ? 12.642 -8.040 -8.946 1.00 54.66 97 VAL A N 1
ATOM 771 C CA . VAL A 1 97 ? 13.786 -7.799 -8.049 1.00 54.66 97 VAL A CA 1
ATOM 772 C C . VAL A 1 97 ? 13.504 -8.335 -6.644 1.00 54.66 97 VAL A C 1
ATOM 774 O O . VAL A 1 97 ? 14.415 -8.862 -6.011 1.00 54.66 97 VAL A O 1
ATOM 777 N N . PHE A 1 98 ? 12.265 -8.241 -6.155 1.00 54.88 98 PHE A N 1
ATOM 778 C CA . PHE A 1 98 ? 11.880 -8.788 -4.856 1.00 54.88 98 PHE A CA 1
ATOM 779 C C . PHE A 1 98 ? 11.945 -10.313 -4.838 1.00 54.88 98 PHE A C 1
ATOM 781 O O . PHE A 1 98 ? 12.589 -10.879 -3.963 1.00 54.88 98 PHE A O 1
ATOM 788 N N . ILE A 1 99 ? 11.346 -10.976 -5.829 1.00 57.19 99 ILE A N 1
ATOM 789 C CA . ILE A 1 99 ? 11.390 -12.436 -5.951 1.00 57.19 99 ILE A CA 1
ATOM 790 C C . ILE A 1 99 ? 12.837 -12.900 -6.135 1.00 57.19 99 ILE A C 1
ATOM 792 O O . ILE A 1 99 ? 13.280 -13.772 -5.412 1.00 57.19 99 ILE A O 1
ATOM 796 N N . LEU A 1 100 ? 13.621 -12.287 -7.025 1.00 56.59 100 LEU A N 1
ATOM 797 C CA . LEU A 1 100 ? 15.010 -12.698 -7.271 1.00 56.59 100 LEU A CA 1
ATOM 798 C C . LEU A 1 100 ? 15.956 -12.427 -6.093 1.00 56.59 100 LEU A C 1
ATOM 800 O O . LEU A 1 100 ? 17.000 -13.065 -6.005 1.00 56.59 100 LEU A O 1
ATOM 804 N N . LYS A 1 101 ? 15.640 -11.471 -5.211 1.00 47.75 101 LYS A N 1
ATOM 805 C CA . LYS A 1 101 ? 16.436 -11.219 -3.998 1.00 47.75 101 LYS A CA 1
ATOM 806 C C . LYS A 1 101 ? 16.001 -12.044 -2.788 1.00 47.75 101 LYS A C 1
ATOM 808 O O . LYS A 1 101 ? 16.801 -12.163 -1.865 1.00 47.75 101 LYS A O 1
ATOM 813 N N . TYR A 1 102 ? 14.763 -12.540 -2.759 1.00 50.53 102 TYR A N 1
ATOM 814 C CA . TYR A 1 102 ? 14.178 -13.200 -1.584 1.00 50.53 102 TYR A CA 1
ATOM 815 C C . TYR A 1 102 ? 13.660 -14.631 -1.827 1.00 50.53 102 TYR A C 1
ATOM 817 O O . TYR A 1 102 ? 13.210 -15.251 -0.864 1.00 50.53 102 TYR A O 1
ATOM 825 N N . ALA A 1 103 ? 13.697 -15.153 -3.056 1.00 53.50 103 ALA A N 1
ATOM 826 C CA . ALA A 1 103 ? 13.532 -16.579 -3.362 1.00 53.50 103 ALA A CA 1
ATOM 827 C C . ALA A 1 103 ? 14.862 -17.321 -3.188 1.00 53.50 103 ALA A C 1
ATOM 829 O O . ALA A 1 103 ? 14.816 -18.469 -2.693 1.00 53.50 103 ALA A O 1
#

Organism: Dracunculus medinensis (NCBI:txid318479)

pLDDT: mean 75.27, std 17.06, range [39.47, 92.12]

Radius of gyration: 16.8 Å; chains: 1; bounding box: 50×37×41 Å

Foldseek 3Di:
DDDDDPDDDPPDDPPPDDDQVQDFDWQPPDVVTDTDGDLVVVLVCCQPPVWDADPAFTFRLRDPPRHDPVADPVGHHPVVSSVCCCVQPSHPVNVVVVVVVPD